Protein AF-A0A936U4K9-F1 (afdb_monomer)

Structure (mmCIF, N/CA/C/O backbone):
data_AF-A0A936U4K9-F1
#
_entry.id   AF-A0A936U4K9-F1
#
loop_
_atom_site.group_PDB
_atom_site.id
_atom_site.type_symbol
_atom_site.label_atom_id
_atom_site.label_alt_id
_atom_site.label_comp_id
_atom_site.label_asym_id
_atom_site.label_entity_id
_atom_site.label_seq_id
_atom_site.pdbx_PDB_ins_code
_atom_site.Cartn_x
_atom_site.Cartn_y
_atom_site.Cartn_z
_atom_site.occupancy
_atom_site.B_iso_or_equiv
_atom_site.auth_seq_id
_atom_site.auth_comp_id
_atom_site.auth_asym_id
_atom_site.auth_atom_id
_atom_site.pdbx_PDB_model_num
ATOM 1 N N . MET A 1 1 ? 1.461 6.204 -15.783 1.00 43.28 1 MET A N 1
ATOM 2 C CA 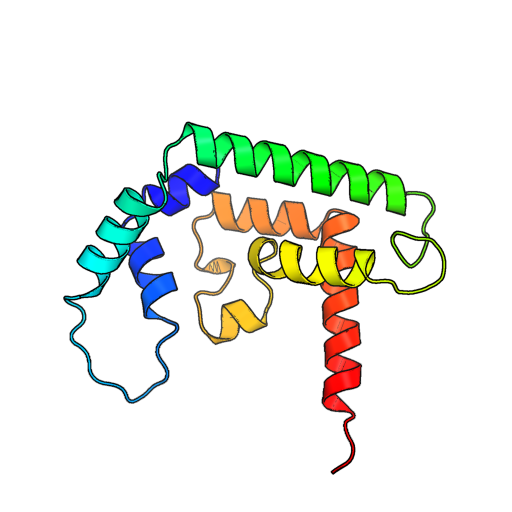. MET A 1 1 ? 2.789 6.121 -16.437 1.00 43.28 1 MET A CA 1
ATOM 3 C C . MET A 1 1 ? 3.780 5.133 -15.798 1.00 43.28 1 MET A C 1
ATOM 5 O O . MET A 1 1 ? 4.743 4.794 -16.461 1.00 43.28 1 MET A O 1
ATOM 9 N N . THR A 1 2 ? 3.577 4.576 -14.596 1.00 42.38 2 THR A N 1
ATOM 10 C CA . THR A 1 2 ? 4.662 3.836 -13.900 1.00 42.38 2 THR A CA 1
ATOM 11 C C . THR A 1 2 ? 4.735 2.320 -14.184 1.00 42.38 2 THR A C 1
ATOM 13 O O . THR A 1 2 ? 5.821 1.751 -14.198 1.00 42.38 2 THR A O 1
ATOM 16 N N . TYR A 1 3 ? 3.617 1.653 -14.499 1.00 40.72 3 TYR A N 1
ATOM 17 C CA . TYR A 1 3 ? 3.599 0.206 -14.806 1.00 40.72 3 TYR A CA 1
ATOM 18 C C . TYR A 1 3 ? 4.059 -0.113 -16.244 1.00 40.72 3 TYR A C 1
ATOM 20 O O . TYR A 1 3 ? 4.675 -1.147 -16.496 1.00 40.72 3 TYR A O 1
ATOM 28 N N . PHE A 1 4 ? 3.838 0.823 -17.176 1.00 43.69 4 PHE A N 1
ATOM 29 C CA . PHE A 1 4 ? 4.308 0.720 -18.562 1.00 43.69 4 PHE A CA 1
ATOM 30 C C . PHE A 1 4 ? 5.842 0.664 -18.644 1.00 43.69 4 PHE A C 1
ATOM 32 O O . PHE A 1 4 ? 6.375 -0.096 -19.441 1.00 43.69 4 PHE A O 1
ATOM 39 N N . HIS A 1 5 ? 6.565 1.364 -17.761 1.00 47.72 5 HIS A N 1
ATOM 40 C CA . HIS A 1 5 ? 8.029 1.278 -17.712 1.00 47.72 5 HIS A CA 1
ATOM 41 C C . HIS A 1 5 ? 8.531 -0.032 -17.0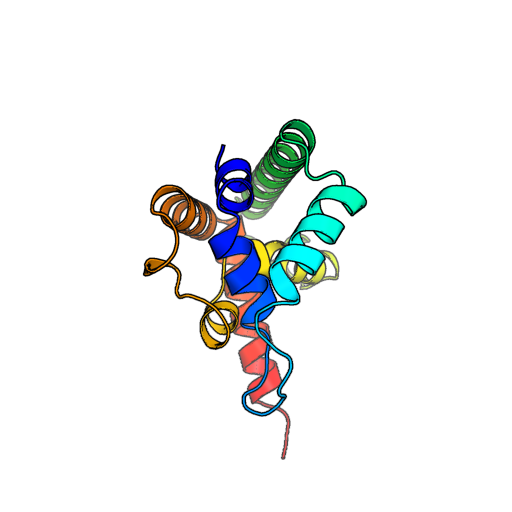89 1.00 47.72 5 HIS A C 1
ATOM 43 O O . HIS A 1 5 ? 9.496 -0.605 -17.589 1.00 47.72 5 HIS A O 1
ATOM 49 N N . LEU A 1 6 ? 7.837 -0.583 -16.087 1.00 46.09 6 LEU A N 1
ATOM 50 C CA . LEU A 1 6 ? 8.167 -1.903 -15.526 1.00 46.09 6 LEU A CA 1
ATOM 51 C C . LEU A 1 6 ? 8.077 -3.012 -16.594 1.00 46.09 6 LEU A C 1
ATOM 53 O O . LEU A 1 6 ? 8.892 -3.930 -16.625 1.00 46.09 6 LEU A O 1
ATOM 57 N N . LEU A 1 7 ? 7.118 -2.880 -17.514 1.00 45.72 7 LEU A N 1
ATOM 58 C CA . LEU A 1 7 ? 6.904 -3.787 -18.641 1.00 45.72 7 LEU A CA 1
ATOM 59 C C . LEU A 1 7 ? 7.549 -3.337 -19.954 1.00 45.72 7 LEU A C 1
ATOM 61 O O . LEU A 1 7 ? 7.491 -4.093 -20.917 1.00 45.72 7 LEU A O 1
ATOM 65 N N . ALA A 1 8 ? 8.225 -2.194 -20.001 1.00 45.47 8 ALA A N 1
ATOM 66 C CA . ALA A 1 8 ? 9.140 -1.837 -21.086 1.00 45.47 8 ALA A CA 1
ATOM 67 C C . ALA A 1 8 ? 10.559 -2.367 -20.802 1.00 45.47 8 ALA A C 1
ATOM 69 O O . ALA A 1 8 ? 11.289 -2.729 -21.723 1.00 45.47 8 ALA A O 1
ATOM 70 N N . HIS A 1 9 ? 10.930 -2.534 -19.527 1.00 45.22 9 HIS A N 1
ATOM 71 C CA . HIS A 1 9 ? 12.206 -3.122 -19.120 1.00 45.22 9 HIS A CA 1
ATOM 72 C C . HIS A 1 9 ? 12.104 -4.649 -18.998 1.00 45.22 9 HIS A C 1
ATOM 74 O O . HIS A 1 9 ? 11.995 -5.217 -17.911 1.00 45.22 9 HIS A O 1
ATOM 80 N N . ARG A 1 10 ? 12.160 -5.315 -20.164 1.00 42.75 10 ARG A N 1
ATOM 81 C CA . ARG A 1 10 ? 12.286 -6.778 -20.362 1.00 42.75 10 ARG A CA 1
ATOM 82 C C . ARG A 1 10 ? 13.124 -7.478 -19.286 1.00 42.75 10 ARG A C 1
ATOM 84 O O . ARG A 1 10 ? 12.729 -8.541 -18.832 1.00 42.75 10 ARG A O 1
ATOM 91 N N . GLU A 1 11 ? 14.236 -6.890 -18.869 1.00 42.50 11 GLU A N 1
ATOM 92 C CA . GLU A 1 11 ? 15.207 -7.530 -17.977 1.00 42.50 11 GLU A CA 1
ATOM 93 C C . GLU A 1 11 ? 14.797 -7.527 -16.495 1.00 42.50 11 GLU A C 1
ATOM 95 O O . GLU A 1 11 ? 15.111 -8.472 -15.777 1.00 42.50 11 GLU A O 1
ATOM 100 N N . LEU A 1 12 ? 14.031 -6.530 -16.036 1.00 46.09 12 LEU A N 1
ATOM 101 C CA . LEU A 1 12 ? 13.560 -6.449 -14.645 1.00 46.09 12 LEU A CA 1
ATOM 102 C C . LEU A 1 12 ? 12.321 -7.315 -14.403 1.00 46.09 12 LEU A C 1
ATOM 104 O O . LEU A 1 12 ? 12.223 -7.956 -13.358 1.00 46.09 12 LEU A O 1
ATOM 108 N N . ALA A 1 13 ? 11.418 -7.394 -15.385 1.00 45.66 13 ALA A N 1
ATOM 109 C CA . ALA A 1 13 ? 10.309 -8.348 -15.364 1.00 45.66 13 ALA A CA 1
ATOM 110 C C . ALA A 1 13 ? 10.830 -9.796 -15.325 1.00 45.66 13 ALA A C 1
ATOM 112 O O . ALA A 1 13 ? 10.371 -10.587 -14.505 1.00 45.66 13 ALA A O 1
ATOM 113 N N . ILE A 1 14 ? 11.857 -10.098 -16.133 1.00 44.38 14 ILE A N 1
ATOM 114 C CA . ILE A 1 14 ? 12.589 -11.371 -16.105 1.00 44.38 14 ILE A CA 1
ATOM 115 C C . ILE A 1 14 ? 13.201 -11.602 -14.717 1.00 44.38 14 ILE A C 1
ATOM 117 O O . ILE A 1 14 ? 12.974 -12.665 -14.158 1.00 44.38 14 ILE A O 1
ATOM 121 N N . ARG A 1 15 ? 13.880 -10.610 -14.114 1.00 42.41 15 ARG A N 1
ATOM 122 C CA . ARG A 1 15 ? 14.525 -10.755 -12.791 1.00 42.41 15 ARG A CA 1
ATOM 123 C C . ARG A 1 15 ? 13.558 -10.974 -11.627 1.00 42.41 15 ARG A C 1
ATOM 125 O O . ARG A 1 15 ? 13.854 -11.760 -10.736 1.00 42.41 15 ARG A O 1
ATOM 132 N N . VAL A 1 16 ? 12.423 -10.279 -11.602 1.00 51.28 16 VAL A N 1
ATOM 133 C CA . VAL A 1 16 ? 11.406 -10.429 -10.542 1.00 51.28 16 VAL A CA 1
ATOM 134 C C . VAL A 1 16 ? 10.678 -11.768 -10.671 1.00 51.28 16 VAL A C 1
ATOM 136 O O . VAL A 1 16 ? 10.422 -12.422 -9.664 1.00 51.28 16 VAL A O 1
ATOM 139 N N . LEU A 1 17 ? 10.403 -12.212 -11.901 1.00 47.00 17 LEU A N 1
ATOM 140 C CA . LEU A 1 17 ? 9.793 -13.516 -12.164 1.00 47.00 17 LEU A CA 1
ATOM 141 C C . LEU A 1 17 ? 10.792 -14.677 -11.983 1.00 47.00 17 LEU A C 1
ATOM 143 O O . LEU A 1 17 ? 10.379 -15.759 -11.575 1.00 47.00 17 LEU A O 1
ATOM 147 N N . THR A 1 18 ? 12.099 -14.469 -12.211 1.00 44.06 18 THR A N 1
ATOM 148 C CA . THR A 1 18 ? 13.143 -15.469 -11.910 1.00 44.06 18 THR A CA 1
ATOM 149 C C . THR A 1 18 ? 13.531 -15.553 -10.454 1.00 44.06 18 THR A C 1
ATOM 151 O O . THR A 1 18 ? 13.882 -16.637 -10.003 1.00 44.06 18 THR A O 1
ATOM 154 N N . ASN A 1 19 ? 13.556 -14.438 -9.719 1.00 47.25 19 ASN A N 1
ATOM 155 C CA . ASN A 1 19 ? 14.141 -14.428 -8.375 1.00 47.25 19 ASN A CA 1
ATOM 156 C C . ASN A 1 19 ? 13.241 -15.058 -7.307 1.00 47.25 19 ASN A C 1
ATOM 158 O O . ASN A 1 19 ? 13.702 -15.286 -6.196 1.00 47.25 19 ASN A O 1
ATOM 162 N N . GLY A 1 20 ? 12.018 -15.470 -7.657 1.00 42.09 20 GLY A N 1
ATOM 163 C CA . GLY A 1 20 ? 11.220 -16.393 -6.840 1.00 42.09 20 GLY A CA 1
ATOM 164 C C . GLY A 1 20 ? 11.805 -17.813 -6.730 1.00 42.09 20 GLY A C 1
ATOM 165 O O . GLY A 1 20 ? 11.181 -18.692 -6.134 1.00 42.09 20 GLY A O 1
ATOM 166 N N . ARG A 1 21 ? 12.983 -18.076 -7.309 1.00 41.88 21 ARG A N 1
ATOM 167 C CA . ARG A 1 21 ? 13.641 -19.382 -7.277 1.00 41.88 21 ARG A CA 1
ATOM 168 C C . ARG A 1 21 ? 14.363 -19.575 -5.941 1.00 41.88 21 ARG A C 1
ATOM 170 O O . ARG A 1 21 ? 15.332 -18.886 -5.634 1.00 41.88 21 ARG A O 1
ATOM 177 N N . ARG A 1 22 ? 13.882 -20.539 -5.145 1.00 37.28 22 ARG A N 1
ATOM 178 C CA . ARG A 1 22 ? 14.611 -21.091 -3.989 1.00 37.28 22 ARG A CA 1
ATOM 179 C C . ARG A 1 22 ? 16.064 -21.410 -4.394 1.00 37.28 22 ARG A C 1
ATOM 181 O O . ARG A 1 22 ? 16.263 -21.891 -5.513 1.00 37.28 22 ARG A O 1
ATOM 188 N N . PRO A 1 23 ? 17.062 -21.216 -3.514 1.00 32.62 23 PRO A N 1
ATOM 189 C CA . PRO A 1 23 ? 18.414 -21.685 -3.794 1.00 32.62 23 PRO A CA 1
ATOM 190 C C . PRO A 1 23 ? 18.378 -23.221 -3.885 1.00 32.62 23 PRO A C 1
ATOM 192 O O . PRO A 1 23 ? 18.008 -23.874 -2.912 1.00 32.62 23 PRO A O 1
ATOM 195 N N . GLY A 1 24 ? 18.692 -23.790 -5.058 1.00 39.75 24 GLY A N 1
ATOM 196 C CA . GLY A 1 24 ? 18.866 -25.244 -5.234 1.00 39.75 24 GLY A CA 1
ATOM 197 C C . GLY A 1 24 ? 18.030 -25.956 -6.309 1.00 39.75 24 GLY A C 1
ATOM 198 O O . GLY A 1 24 ? 17.811 -27.153 -6.178 1.00 39.75 24 GLY A O 1
ATOM 199 N N . GLY A 1 25 ? 17.540 -25.281 -7.354 1.00 41.53 25 GLY A N 1
ATOM 200 C CA . GLY A 1 25 ? 16.857 -25.961 -8.465 1.00 41.53 25 GLY A CA 1
ATOM 201 C C . GLY A 1 25 ? 17.362 -25.492 -9.821 1.00 41.53 25 GLY A C 1
ATOM 202 O O . GLY A 1 25 ? 16.904 -24.460 -10.311 1.00 41.53 25 GLY A O 1
ATOM 203 N N . ASP A 1 26 ? 18.272 -26.242 -10.430 1.00 50.97 26 ASP A N 1
ATOM 204 C CA . ASP A 1 26 ? 18.892 -25.930 -11.718 1.00 50.97 26 ASP A CA 1
ATOM 205 C C . ASP A 1 26 ? 17.861 -25.989 -12.856 1.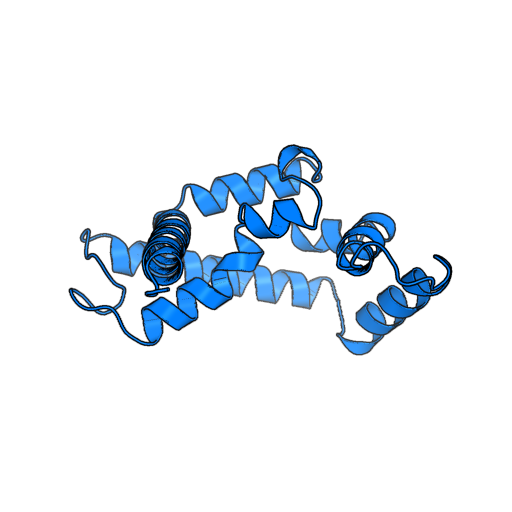00 50.97 26 ASP A C 1
ATOM 207 O O . ASP A 1 26 ? 17.467 -27.057 -13.312 1.00 50.97 26 ASP A O 1
ATOM 211 N N . ALA A 1 27 ? 17.400 -24.834 -13.336 1.00 47.56 27 ALA A N 1
ATOM 212 C CA . ALA A 1 27 ? 16.983 -24.729 -14.733 1.00 47.56 27 ALA A CA 1
ATOM 213 C C . ALA A 1 27 ? 17.727 -23.548 -15.352 1.00 47.56 27 ALA A C 1
ATOM 215 O O . ALA A 1 27 ? 17.917 -22.527 -14.678 1.00 47.56 27 ALA A O 1
ATOM 216 N N . PRO A 1 28 ? 18.185 -23.695 -16.600 1.00 41.62 28 PRO A N 1
ATOM 217 C CA . PRO A 1 28 ? 19.045 -22.718 -17.235 1.00 41.62 28 PRO A CA 1
ATOM 218 C C . PRO A 1 28 ? 18.327 -21.370 -17.381 1.00 41.62 28 PRO A C 1
ATOM 220 O O . PRO A 1 28 ? 17.148 -21.291 -17.720 1.00 41.62 28 PRO A O 1
ATOM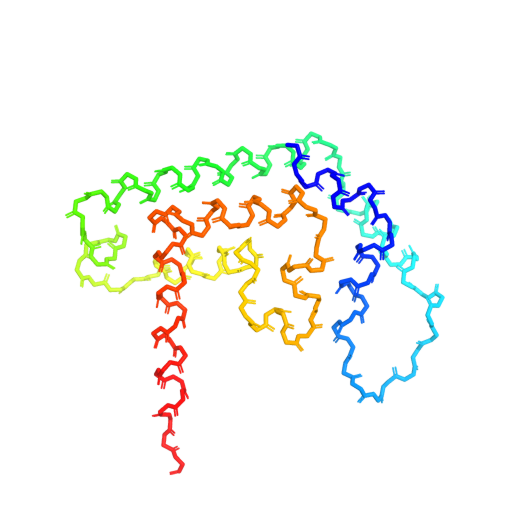 223 N N . ALA A 1 29 ? 19.069 -20.280 -17.175 1.00 48.12 29 ALA A N 1
ATOM 224 C CA . ALA A 1 29 ? 18.608 -18.891 -17.303 1.00 48.12 29 ALA A CA 1
ATOM 225 C C . ALA A 1 29 ? 17.989 -18.531 -18.681 1.00 48.12 29 ALA A C 1
ATOM 227 O O . ALA A 1 29 ? 17.457 -17.434 -18.856 1.00 48.12 29 ALA A O 1
ATOM 228 N N . ALA A 1 30 ? 18.038 -19.448 -19.651 1.00 45.19 30 ALA A N 1
ATOM 229 C CA . ALA A 1 30 ? 17.508 -19.314 -21.002 1.00 45.19 30 ALA A CA 1
ATOM 230 C C . ALA A 1 30 ? 15.965 -19.366 -21.095 1.00 45.19 30 ALA A C 1
ATOM 232 O O . ALA A 1 30 ? 15.410 -18.855 -22.067 1.00 45.19 30 ALA A O 1
ATOM 233 N N . ASP A 1 31 ? 15.259 -19.896 -20.089 1.00 41.28 31 ASP A N 1
ATOM 234 C CA . ASP A 1 31 ? 13.808 -20.170 -20.184 1.00 41.28 31 ASP A CA 1
ATOM 235 C C . ASP A 1 31 ? 12.909 -18.971 -19.823 1.00 41.28 31 ASP A C 1
ATOM 237 O O . ASP A 1 31 ? 11.702 -18.937 -20.076 1.00 41.28 31 ASP A O 1
ATOM 241 N N . VAL A 1 32 ? 13.491 -17.934 -19.230 1.00 46.59 32 VAL A N 1
ATOM 242 C CA . VAL A 1 32 ? 12.749 -16.829 -18.608 1.00 46.59 32 VAL A CA 1
ATOM 243 C C . VAL A 1 32 ? 12.342 -15.732 -19.598 1.00 46.59 32 VAL A C 1
ATOM 245 O O . VAL A 1 32 ? 11.227 -15.209 -19.480 1.00 46.59 32 VAL A O 1
ATOM 248 N N . PRO A 1 33 ? 13.153 -15.371 -20.613 1.00 44.47 33 PRO A N 1
ATOM 249 C CA . PRO A 1 33 ? 12.697 -14.477 -21.671 1.00 44.47 33 PRO A CA 1
ATOM 250 C C . PRO A 1 33 ? 11.483 -15.052 -22.407 1.00 44.47 33 PRO A C 1
ATOM 252 O O . PRO A 1 33 ? 10.569 -14.299 -22.735 1.00 44.47 33 PRO A O 1
ATOM 255 N N . VAL A 1 34 ? 11.450 -16.376 -22.600 1.00 41.16 34 VAL A N 1
ATOM 256 C CA . VAL A 1 34 ? 10.344 -17.104 -23.237 1.00 41.16 34 VAL A CA 1
ATOM 257 C C . VAL A 1 34 ? 9.095 -17.061 -22.361 1.00 41.16 34 VAL A C 1
ATOM 259 O O . VAL A 1 34 ? 8.038 -16.660 -22.840 1.00 41.16 34 VAL A O 1
ATOM 262 N N . LEU A 1 35 ? 9.212 -17.349 -21.062 1.00 39.69 35 LEU A N 1
ATOM 263 C CA . LEU A 1 35 ? 8.091 -17.240 -20.124 1.00 39.69 35 LEU A CA 1
ATOM 264 C C . LEU A 1 35 ? 7.538 -15.808 -20.039 1.00 39.69 35 LEU A C 1
ATOM 266 O O . LEU A 1 35 ? 6.328 -15.606 -20.061 1.00 39.69 35 LEU A O 1
ATOM 270 N N . THR A 1 36 ? 8.414 -14.801 -20.011 1.00 49.91 36 THR A N 1
ATOM 271 C CA . THR A 1 36 ? 8.024 -13.380 -19.956 1.00 49.91 36 THR A CA 1
ATOM 272 C C . THR A 1 36 ? 7.362 -12.921 -21.258 1.00 49.91 36 THR A C 1
ATOM 274 O O . THR A 1 36 ? 6.424 -12.123 -21.243 1.00 49.91 36 THR A O 1
ATOM 277 N N . PHE A 1 37 ? 7.827 -13.430 -22.399 1.00 47.03 37 PHE A N 1
ATOM 278 C CA . PHE A 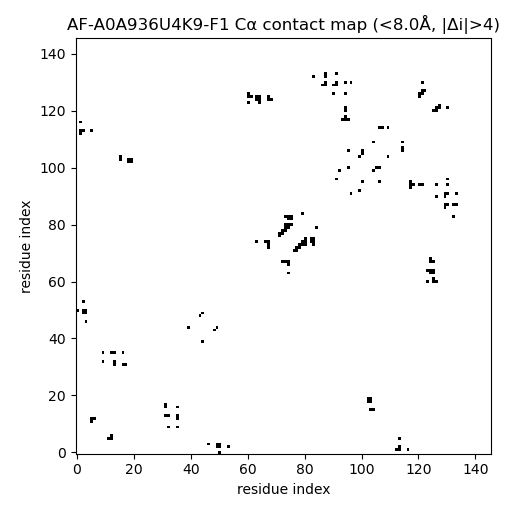1 37 ? 7.225 -13.191 -23.708 1.00 47.03 37 PHE A CA 1
ATOM 279 C C . PHE A 1 37 ? 5.841 -13.845 -23.818 1.00 47.03 37 PHE A C 1
ATOM 281 O O . PHE A 1 37 ? 4.886 -13.184 -24.224 1.00 47.03 37 PHE A O 1
ATOM 288 N N . ILE A 1 38 ? 5.706 -15.093 -23.356 1.00 45.75 38 ILE A N 1
ATOM 289 C CA . ILE A 1 38 ? 4.428 -15.811 -23.284 1.00 45.75 38 ILE A CA 1
ATOM 290 C C . ILE A 1 38 ? 3.466 -15.086 -22.345 1.00 45.75 38 ILE A C 1
ATOM 292 O O . ILE A 1 38 ? 2.331 -14.856 -22.731 1.00 45.75 38 ILE A O 1
ATOM 296 N N . MET A 1 39 ? 3.911 -14.641 -21.169 1.00 43.97 39 MET A N 1
ATOM 297 C CA . MET A 1 39 ? 3.104 -13.863 -20.223 1.00 43.97 39 MET A CA 1
ATOM 298 C C . MET A 1 39 ? 2.631 -12.526 -20.803 1.00 43.97 39 MET A C 1
ATOM 300 O O . MET A 1 39 ? 1.469 -12.167 -20.642 1.00 43.97 39 MET A O 1
ATOM 304 N N . ARG A 1 40 ? 3.494 -11.790 -21.515 1.00 49.81 40 ARG A N 1
ATOM 305 C CA . ARG A 1 40 ? 3.103 -10.545 -22.201 1.00 49.81 40 ARG A CA 1
ATOM 306 C C . ARG A 1 40 ? 2.075 -10.788 -23.304 1.00 49.81 40 ARG A C 1
ATOM 308 O O . ARG A 1 40 ? 1.140 -10.002 -23.441 1.00 49.81 40 ARG A O 1
ATOM 315 N N . SER A 1 41 ? 2.254 -11.867 -24.064 1.00 39.50 41 SER A N 1
ATOM 316 C CA . SER A 1 41 ? 1.395 -12.231 -25.192 1.00 39.50 41 SER A CA 1
ATOM 317 C C . SER A 1 41 ? 0.061 -12.847 -24.738 1.00 39.50 41 SER A C 1
ATOM 319 O O . SER A 1 41 ? -0.977 -12.551 -25.325 1.00 39.50 41 SER A O 1
ATOM 321 N N . SER A 1 42 ? 0.052 -13.619 -23.645 1.00 36.78 42 SER A N 1
ATOM 322 C CA . SER A 1 42 ? -1.138 -14.289 -23.105 1.00 36.78 42 SER A CA 1
ATOM 323 C C . SER A 1 42 ? -1.958 -13.414 -22.152 1.00 36.78 42 SER A C 1
ATOM 325 O O . SER A 1 42 ? -3.182 -13.520 -22.153 1.00 36.78 42 SER A O 1
ATOM 327 N N . MET A 1 43 ? -1.330 -12.505 -21.389 1.00 46.88 43 MET A N 1
ATOM 328 C CA . MET A 1 43 ? -2.031 -11.589 -20.471 1.00 46.88 43 MET A CA 1
ATOM 329 C C . MET A 1 43 ? -2.467 -10.266 -21.118 1.00 46.88 43 MET A C 1
ATOM 331 O O . MET A 1 43 ? -2.997 -9.410 -20.414 1.00 46.88 43 MET A O 1
ATOM 335 N N . LYS A 1 44 ? -2.256 -10.084 -22.435 1.00 46.41 44 LYS A N 1
ATOM 336 C CA . LYS A 1 44 ? -2.551 -8.833 -23.165 1.00 46.41 44 LYS A CA 1
ATOM 337 C C . LYS A 1 44 ? -2.059 -7.608 -22.395 1.00 46.41 44 LYS A C 1
ATOM 339 O O . LYS A 1 44 ? -2.828 -6.717 -22.037 1.00 46.41 44 LYS A O 1
ATOM 344 N N . ILE A 1 45 ? -0.763 -7.586 -22.098 1.00 53.81 45 ILE A N 1
ATOM 345 C CA . ILE A 1 45 ? -0.141 -6.443 -21.434 1.00 53.81 45 ILE A CA 1
ATOM 346 C C . ILE A 1 45 ? 0.017 -5.319 -22.468 1.00 53.81 45 ILE A C 1
ATOM 348 O O . ILE A 1 45 ? 1.103 -5.070 -22.986 1.00 53.81 45 ILE A O 1
ATOM 352 N N . ASP A 1 46 ? -1.098 -4.688 -22.821 1.00 55.91 46 ASP A N 1
ATOM 353 C CA . ASP A 1 46 ? -1.139 -3.476 -23.623 1.00 55.91 46 ASP A CA 1
ATOM 354 C C . ASP A 1 46 ? -1.051 -2.236 -22.709 1.00 55.91 46 ASP A C 1
ATOM 356 O O . ASP A 1 46 ? -1.371 -2.264 -21.512 1.00 55.91 46 ASP A O 1
ATOM 360 N N . ALA A 1 47 ? -0.531 -1.136 -23.259 1.00 56.84 47 ALA A N 1
ATOM 361 C CA . ALA A 1 47 ? -0.341 0.110 -22.515 1.00 56.84 47 ALA A CA 1
ATOM 362 C C . ALA A 1 47 ? -1.666 0.648 -21.948 1.00 56.84 47 ALA A C 1
ATOM 364 O O . ALA A 1 47 ? -1.691 1.245 -20.869 1.00 56.84 47 ALA A O 1
ATOM 365 N N . GLU A 1 48 ? -2.768 0.402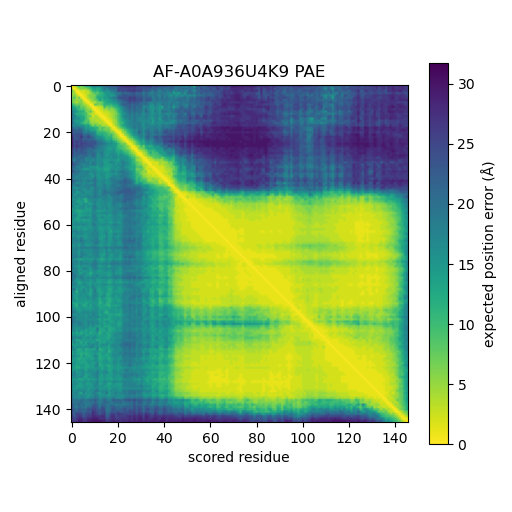 -22.656 1.00 59.09 48 GLU A N 1
ATOM 366 C CA . GLU A 1 48 ? -4.105 0.835 -22.266 1.00 59.09 48 GLU A CA 1
ATOM 367 C C . GLU A 1 48 ? -4.612 0.084 -21.033 1.00 59.09 48 GLU A C 1
ATOM 369 O O . GLU A 1 48 ? -5.148 0.699 -20.119 1.00 59.09 48 GLU A O 1
ATOM 374 N N . GLY A 1 49 ? -4.399 -1.224 -20.954 1.00 61.53 49 GLY A N 1
ATOM 375 C CA . GLY A 1 49 ? -4.776 -2.106 -19.859 1.00 61.53 49 GLY A CA 1
ATOM 376 C C . GLY A 1 49 ? -3.968 -1.816 -18.611 1.00 61.53 49 GLY A C 1
ATOM 377 O O . GLY A 1 49 ? -4.539 -1.716 -17.526 1.00 61.53 49 GLY A O 1
ATOM 378 N N . ALA A 1 50 ? -2.670 -1.551 -18.763 1.00 65.06 50 ALA A N 1
ATOM 379 C CA . ALA A 1 50 ? -1.856 -1.034 -17.669 1.00 65.06 50 ALA A CA 1
ATOM 380 C C . ALA A 1 50 ? -2.400 0.310 -17.150 1.00 65.06 50 ALA A C 1
ATOM 382 O O . ALA A 1 50 ? -2.471 0.521 -15.939 1.00 65.06 50 ALA A O 1
ATOM 383 N N . ASN A 1 51 ? -2.827 1.206 -18.044 1.00 67.44 51 ASN A N 1
ATOM 384 C CA . ASN A 1 51 ? -3.397 2.492 -17.650 1.00 67.44 51 ASN A CA 1
ATOM 385 C C . ASN A 1 51 ? -4.780 2.344 -16.989 1.00 67.44 51 ASN A C 1
ATOM 387 O O . ASN A 1 51 ? -5.040 2.994 -15.980 1.00 67.44 51 ASN A O 1
ATOM 391 N N . ARG A 1 52 ? -5.639 1.443 -17.488 1.00 72.25 52 ARG A N 1
ATOM 392 C CA . ARG A 1 52 ? -6.935 1.106 -16.872 1.00 72.25 52 ARG A CA 1
ATOM 393 C C . ARG A 1 52 ? -6.750 0.571 -15.454 1.00 72.25 52 ARG A C 1
ATOM 395 O O . ARG A 1 52 ? -7.407 1.059 -14.539 1.00 72.25 52 ARG A O 1
ATOM 402 N N . SER A 1 53 ? -5.825 -0.367 -15.256 1.00 73.00 53 SER A N 1
ATOM 403 C CA . SER A 1 53 ? -5.521 -0.927 -13.934 1.00 73.00 53 SER A CA 1
ATOM 404 C C . SER A 1 53 ? -4.947 0.116 -12.978 1.00 73.00 53 SER A C 1
ATOM 406 O O . SER A 1 53 ? -5.316 0.139 -11.807 1.00 73.00 53 SER A O 1
ATOM 408 N N . LEU A 1 54 ? -4.086 1.017 -13.464 1.00 78.75 54 LEU A N 1
ATOM 409 C CA . LEU A 1 54 ? -3.575 2.127 -12.656 1.00 78.75 54 LEU A CA 1
ATOM 410 C C . LEU A 1 54 ? -4.684 3.101 -12.256 1.00 78.75 54 LEU A C 1
ATOM 412 O O . LEU A 1 54 ? -4.736 3.510 -11.101 1.00 78.75 54 LEU A O 1
ATOM 416 N N . ASN A 1 55 ? -5.583 3.445 -13.178 1.00 80.62 55 ASN A N 1
ATOM 417 C CA . ASN A 1 55 ? -6.722 4.303 -12.869 1.00 80.62 55 ASN A CA 1
ATOM 418 C C . ASN A 1 55 ? -7.632 3.646 -11.829 1.00 80.62 55 ASN A C 1
ATOM 420 O O . ASN A 1 55 ? -7.988 4.293 -10.849 1.00 80.62 55 ASN A O 1
ATOM 424 N N . ALA A 1 56 ? -7.944 2.357 -11.991 1.00 85.44 56 ALA A N 1
ATOM 425 C CA . ALA A 1 56 ? -8.735 1.603 -11.024 1.00 85.44 56 ALA A CA 1
ATOM 426 C C . ALA A 1 56 ? -8.064 1.564 -9.642 1.00 85.44 56 ALA A C 1
ATOM 428 O O . ALA A 1 56 ? -8.713 1.837 -8.636 1.00 85.44 56 ALA A O 1
ATOM 429 N N . LEU A 1 57 ? -6.756 1.301 -9.584 1.00 86.12 57 LEU A N 1
ATOM 430 C CA . LEU A 1 57 ? -5.992 1.328 -8.337 1.00 86.12 57 LEU A CA 1
ATOM 431 C C . LEU A 1 57 ? -6.040 2.708 -7.670 1.00 86.12 57 LEU A C 1
ATOM 433 O O . LEU A 1 57 ? -6.274 2.796 -6.468 1.00 86.12 57 LEU A O 1
ATOM 437 N N . THR A 1 58 ? -5.836 3.782 -8.435 1.00 88.31 58 THR A N 1
ATOM 438 C CA . THR A 1 58 ? -5.911 5.154 -7.917 1.00 88.31 58 THR A CA 1
ATOM 439 C C . THR A 1 58 ? -7.294 5.463 -7.348 1.00 88.31 58 THR A C 1
ATOM 441 O O . THR A 1 58 ? -7.373 6.046 -6.268 1.00 88.31 58 THR A O 1
ATOM 444 N N . GLN A 1 59 ? -8.368 5.037 -8.021 1.00 92.44 59 GLN A N 1
ATOM 445 C CA . GLN A 1 59 ? -9.734 5.189 -7.512 1.00 92.44 59 GLN A CA 1
ATOM 446 C C . GLN A 1 59 ? -9.938 4.409 -6.209 1.00 92.44 59 GLN A C 1
ATOM 448 O O . GLN A 1 59 ? -10.397 4.980 -5.229 1.00 92.44 59 GLN A O 1
ATOM 453 N N . VAL A 1 60 ? -9.490 3.151 -6.140 1.00 93.75 60 VAL A N 1
ATOM 454 C CA . VAL A 1 60 ? -9.582 2.344 -4.911 1.00 93.75 60 VAL A CA 1
ATOM 455 C C . VAL A 1 60 ? -8.805 2.980 -3.754 1.00 93.75 60 VAL A C 1
ATOM 457 O O . VAL A 1 60 ? -9.306 3.033 -2.633 1.00 93.75 60 VAL A O 1
ATOM 460 N N . ILE A 1 61 ? -7.591 3.485 -4.003 1.00 93.19 61 ILE A N 1
ATOM 461 C CA . ILE A 1 61 ? -6.807 4.204 -2.988 1.00 93.19 61 ILE A CA 1
ATOM 462 C C . ILE A 1 61 ? -7.566 5.445 -2.513 1.00 93.19 61 ILE A C 1
ATOM 464 O O . ILE A 1 61 ? -7.616 5.704 -1.312 1.00 93.19 61 ILE A O 1
ATOM 468 N N . TRP A 1 62 ? -8.171 6.199 -3.432 1.00 95.75 62 TRP A N 1
ATOM 469 C CA . TRP A 1 62 ? -8.970 7.371 -3.093 1.00 95.75 62 TRP A CA 1
ATOM 470 C C . TRP A 1 62 ? -10.205 7.005 -2.256 1.00 95.75 62 TRP A C 1
ATOM 472 O O . TRP A 1 62 ? -10.382 7.578 -1.183 1.00 95.75 62 TRP A O 1
ATOM 482 N N . ASP A 1 63 ? -10.986 6.004 -2.665 1.00 96.50 63 ASP A N 1
ATOM 483 C CA . ASP A 1 63 ? -12.172 5.530 -1.937 1.00 96.50 63 ASP A CA 1
ATOM 484 C C . ASP A 1 63 ? -11.828 5.082 -0.515 1.00 96.50 63 ASP A C 1
ATOM 486 O O . ASP A 1 63 ? -12.529 5.396 0.451 1.00 96.50 63 ASP A O 1
ATOM 490 N N . VAL A 1 64 ? -10.727 4.341 -0.368 1.00 97.12 64 VAL A N 1
ATOM 491 C CA . VAL A 1 64 ? -10.256 3.878 0.939 1.00 97.12 64 VAL A CA 1
ATOM 492 C C . VAL A 1 64 ? -9.768 5.049 1.786 1.00 97.12 64 VAL A C 1
ATOM 494 O O . VAL A 1 64 ? -10.094 5.100 2.969 1.00 97.12 64 VAL A O 1
ATOM 497 N N . ASN A 1 65 ? -9.063 6.024 1.205 1.00 96.75 65 ASN A N 1
ATOM 498 C CA . ASN A 1 65 ? -8.686 7.242 1.924 1.00 96.75 65 ASN A CA 1
ATOM 499 C C . ASN A 1 65 ? -9.920 7.980 2.459 1.00 96.75 65 ASN A C 1
ATOM 501 O O . ASN A 1 65 ? -9.928 8.355 3.626 1.00 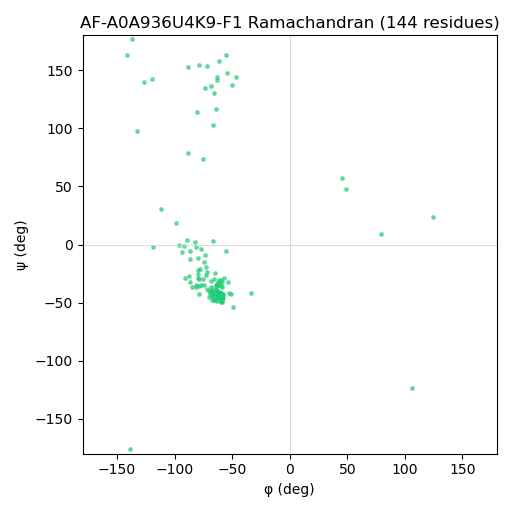96.75 65 ASN A O 1
ATOM 505 N N . GLN A 1 66 ? -10.964 8.150 1.638 1.00 96.75 66 GLN A N 1
ATOM 506 C CA . GLN A 1 66 ? -12.208 8.803 2.063 1.00 96.75 66 GLN A CA 1
ATOM 507 C C . GLN A 1 66 ? -12.904 8.024 3.178 1.00 96.75 66 GLN A C 1
ATOM 509 O O . GLN A 1 66 ? -13.328 8.601 4.176 1.00 96.75 66 GLN A O 1
ATOM 514 N N . ARG A 1 67 ? -12.976 6.695 3.053 1.00 95.94 67 ARG A N 1
ATOM 515 C CA . ARG A 1 67 ? -13.569 5.831 4.083 1.00 95.94 67 ARG A CA 1
ATOM 516 C C . ARG A 1 67 ? -12.827 5.884 5.411 1.00 95.94 67 ARG A C 1
ATOM 518 O O . ARG A 1 67 ? -13.464 5.711 6.437 1.00 95.94 67 ARG A O 1
ATOM 525 N N . LEU A 1 68 ? -11.514 6.088 5.394 1.00 96.44 68 LEU A N 1
ATOM 526 C CA . LEU A 1 68 ? -10.675 6.160 6.593 1.00 96.44 68 LEU A CA 1
ATOM 527 C C . LEU A 1 68 ? -10.512 7.591 7.131 1.00 96.44 68 LEU A C 1
ATOM 529 O O . LEU A 1 68 ? -9.831 7.782 8.137 1.00 96.44 68 LEU A O 1
ATOM 533 N N . ALA A 1 69 ? -11.101 8.597 6.475 1.00 95.00 69 ALA A N 1
ATOM 534 C CA . ALA A 1 69 ? -10.893 10.007 6.805 1.00 95.00 69 ALA A CA 1
ATOM 535 C C . ALA A 1 69 ? -11.416 10.394 8.198 1.00 95.00 69 ALA A C 1
ATOM 537 O O . ALA A 1 69 ? -10.914 11.339 8.801 1.00 95.00 69 ALA A O 1
ATOM 538 N N . ASP A 1 70 ? -12.386 9.650 8.727 1.00 94.56 70 ASP A N 1
ATOM 539 C CA . ASP A 1 70 ? -12.920 9.824 10.081 1.00 94.56 70 ASP A CA 1
ATOM 540 C C . ASP A 1 70 ? -12.075 9.142 11.172 1.00 94.56 70 ASP A C 1
ATOM 542 O O . ASP A 1 70 ? -12.432 9.178 12.348 1.00 94.56 70 ASP A O 1
ATOM 546 N N . GLY A 1 71 ? -10.949 8.524 10.802 1.00 94.00 71 GLY A N 1
ATOM 547 C CA . GLY A 1 71 ? -10.031 7.875 11.734 1.00 94.00 71 GLY A CA 1
ATOM 548 C C . GLY A 1 71 ? -10.474 6.488 12.200 1.00 94.00 71 GLY A C 1
ATOM 549 O O . GLY A 1 71 ? -9.841 5.929 13.101 1.00 94.00 71 GLY A O 1
ATOM 550 N N . ARG A 1 72 ? -11.522 5.906 11.598 1.00 95.31 72 ARG A N 1
ATOM 551 C CA . ARG A 1 72 ? -11.983 4.553 11.934 1.00 95.31 72 ARG A CA 1
ATOM 552 C C . ARG A 1 72 ? -10.862 3.509 11.819 1.00 95.31 72 ARG A C 1
ATOM 554 O O . ARG A 1 72 ? -9.990 3.607 10.948 1.00 95.31 72 ARG A O 1
ATOM 561 N N . PRO A 1 73 ? -10.876 2.457 12.656 1.00 95.00 73 PRO A N 1
ATOM 562 C CA . PRO A 1 73 ? -9.811 1.470 12.644 1.00 95.00 73 PRO A CA 1
ATOM 563 C C . PRO A 1 73 ? -9.923 0.464 11.493 1.00 95.00 73 PRO A C 1
ATOM 565 O O . PRO A 1 73 ? -8.894 -0.117 11.166 1.00 95.00 73 PRO A O 1
ATOM 568 N N . TYR A 1 74 ? -11.090 0.251 10.873 1.00 97.19 74 TYR A N 1
ATOM 569 C CA . TYR A 1 74 ? -11.309 -0.696 9.765 1.00 97.19 74 TYR A CA 1
ATOM 570 C C . TYR A 1 74 ? -12.277 -0.127 8.717 1.00 97.19 74 TYR A C 1
ATOM 572 O O . TYR A 1 74 ? -13.019 0.815 8.986 1.00 97.19 74 TYR A O 1
ATOM 580 N N . LEU A 1 75 ? -12.315 -0.703 7.512 1.00 96.50 75 LEU A N 1
ATOM 581 C CA . LEU A 1 75 ? -13.130 -0.206 6.394 1.00 96.50 75 LEU A CA 1
ATOM 582 C C . LEU A 1 75 ? -14.632 -0.193 6.716 1.00 96.50 75 LEU A C 1
ATOM 584 O O . LEU A 1 75 ? -15.354 0.705 6.279 1.00 96.50 75 LEU A O 1
ATOM 588 N N . CYS A 1 76 ? -15.089 -1.159 7.514 1.00 95.44 76 CYS A N 1
ATOM 589 C CA . CYS A 1 76 ? -16.482 -1.300 7.940 1.00 95.44 76 CYS A CA 1
ATOM 590 C C . CYS A 1 76 ? -16.757 -0.737 9.351 1.00 95.44 76 CYS A C 1
ATOM 592 O O . CYS A 1 76 ? -17.773 -1.085 9.948 1.00 95.44 76 CYS A O 1
ATOM 594 N N . GLY A 1 77 ? -15.879 0.121 9.887 1.00 93.69 77 GLY A N 1
ATOM 595 C CA . GLY A 1 77 ? -16.018 0.726 11.217 1.00 93.69 77 GLY A CA 1
ATOM 596 C C . GLY A 1 77 ? -15.048 0.116 12.227 1.00 93.69 77 GLY A C 1
ATOM 597 O O . GLY A 1 77 ? -13.840 0.111 12.000 1.00 93.69 77 GLY A O 1
ATOM 598 N N . ASP A 1 78 ? -15.570 -0.415 13.335 1.00 94.75 78 ASP A N 1
ATOM 599 C CA . ASP A 1 78 ? -14.750 -0.788 14.501 1.00 94.75 78 ASP A CA 1
ATOM 600 C C . ASP A 1 78 ? -14.285 -2.247 14.530 1.00 94.75 78 ASP A C 1
ATOM 602 O O . ASP A 1 78 ? -13.493 -2.641 15.390 1.00 94.75 78 ASP A O 1
ATOM 606 N N . ARG A 1 79 ? -14.751 -3.075 13.590 1.00 94.19 79 ARG A N 1
ATOM 607 C CA . ARG A 1 79 ? -14.399 -4.499 13.519 1.00 94.19 79 ARG A CA 1
ATOM 608 C C . ARG A 1 79 ? -13.709 -4.836 12.207 1.00 94.19 79 ARG A C 1
ATOM 610 O O . ARG A 1 79 ? -14.100 -4.342 11.156 1.00 94.19 79 ARG A O 1
ATOM 617 N N . PHE A 1 80 ? -12.728 -5.730 12.296 1.00 94.00 80 PHE A N 1
ATOM 618 C CA . PHE A 1 80 ? -12.083 -6.330 11.135 1.00 94.00 80 PHE A CA 1
ATOM 619 C C . PHE A 1 80 ? -13.058 -7.253 10.398 1.00 94.00 80 PHE A C 1
ATOM 621 O O . PHE A 1 80 ? -13.764 -8.048 11.021 1.00 94.00 80 PHE A O 1
ATOM 628 N N . THR A 1 81 ? -13.069 -7.166 9.073 1.00 94.69 81 THR A N 1
ATOM 629 C CA . THR A 1 81 ? -13.989 -7.889 8.193 1.00 94.69 81 THR A CA 1
ATOM 630 C C . THR A 1 81 ? -13.277 -8.465 6.969 1.00 94.69 81 THR A C 1
ATOM 632 O O . THR A 1 81 ? -12.095 -8.218 6.718 1.00 94.69 81 THR A O 1
ATOM 635 N N . ALA A 1 82 ? -14.029 -9.198 6.145 1.00 95.12 82 ALA A N 1
ATOM 636 C CA . ALA A 1 82 ? -13.558 -9.657 4.844 1.00 95.12 82 ALA A CA 1
ATOM 637 C C . ALA A 1 82 ? -13.113 -8.503 3.923 1.00 95.12 82 ALA A C 1
ATOM 639 O O . ALA A 1 82 ? -12.219 -8.705 3.104 1.00 95.12 82 ALA A O 1
ATOM 640 N N . ALA A 1 83 ? -13.682 -7.298 4.060 1.00 94.75 83 ALA A N 1
ATOM 641 C CA . ALA A 1 83 ? -13.273 -6.141 3.263 1.00 94.75 83 ALA A CA 1
ATOM 642 C C . ALA A 1 83 ? -11.833 -5.718 3.586 1.00 94.75 83 ALA A C 1
ATOM 644 O O . ALA A 1 83 ? -11.043 -5.462 2.678 1.00 94.75 83 ALA A O 1
ATOM 645 N N . ASP A 1 84 ? -11.477 -5.705 4.871 1.00 94.94 84 ASP A N 1
ATOM 646 C CA . ASP A 1 84 ? -10.137 -5.357 5.349 1.00 94.94 84 ASP A CA 1
ATOM 647 C C . ASP A 1 84 ? -9.100 -6.380 4.890 1.00 94.94 84 ASP A C 1
ATOM 649 O O . ASP A 1 84 ? -8.051 -6.005 4.366 1.00 94.94 84 ASP A O 1
ATOM 653 N N . LEU A 1 85 ? -9.422 -7.672 5.032 1.00 92.44 85 LEU A N 1
ATOM 654 C CA . LEU A 1 85 ? -8.580 -8.763 4.548 1.00 92.44 85 LEU A CA 1
ATOM 655 C C . LEU A 1 85 ? -8.360 -8.656 3.038 1.00 92.44 85 LEU A C 1
ATOM 657 O O . LEU A 1 85 ? -7.223 -8.678 2.579 1.00 92.44 85 LEU A O 1
ATOM 661 N N . THR A 1 86 ? -9.443 -8.487 2.277 1.00 92.69 86 THR A N 1
ATOM 662 C CA . THR A 1 86 ? -9.388 -8.385 0.813 1.00 92.69 86 THR A CA 1
ATOM 663 C C . THR A 1 86 ? -8.523 -7.206 0.388 1.00 92.69 86 THR A C 1
ATOM 665 O O . THR A 1 86 ? -7.622 -7.366 -0.434 1.00 92.69 86 THR A O 1
ATOM 668 N N . PHE A 1 87 ? -8.741 -6.030 0.981 1.00 93.31 87 PHE A N 1
ATOM 669 C CA . PHE A 1 87 ? -7.925 -4.860 0.688 1.00 93.31 87 PHE A CA 1
ATOM 670 C C . PHE A 1 87 ? -6.449 -5.108 1.019 1.00 93.31 87 PHE A C 1
ATOM 672 O O . PHE A 1 87 ? -5.591 -4.876 0.169 1.00 93.31 87 PHE A O 1
ATOM 679 N N . ALA A 1 88 ? -6.148 -5.626 2.215 1.00 91.44 88 ALA A N 1
ATOM 680 C CA . ALA A 1 88 ? -4.782 -5.904 2.647 1.00 91.44 88 ALA A CA 1
ATOM 681 C C . ALA A 1 88 ? -4.071 -6.899 1.716 1.00 91.44 88 ALA A C 1
ATOM 683 O O . ALA A 1 88 ? -2.939 -6.645 1.307 1.00 91.44 88 ALA A O 1
ATOM 684 N N . SER A 1 89 ? -4.736 -7.991 1.330 1.00 88.31 89 SER A N 1
ATOM 685 C CA . SER A 1 89 ? -4.183 -8.998 0.420 1.00 88.31 89 SER A CA 1
ATOM 686 C C . SER A 1 89 ? -3.886 -8.434 -0.971 1.00 88.31 89 SER A C 1
ATOM 688 O O . SER A 1 89 ? -2.858 -8.767 -1.558 1.00 88.31 89 SER A O 1
ATOM 690 N N . LEU A 1 90 ? -4.755 -7.564 -1.495 1.00 90.12 90 LEU A N 1
ATOM 691 C CA . LEU A 1 90 ? -4.613 -7.011 -2.844 1.00 90.12 90 LEU A CA 1
ATOM 692 C C . LEU A 1 90 ? -3.623 -5.841 -2.914 1.00 90.12 90 LEU A C 1
ATOM 694 O O . LEU A 1 90 ? -2.907 -5.704 -3.905 1.00 90.12 90 LEU A O 1
ATOM 698 N N . ILE A 1 91 ? -3.550 -5.006 -1.874 1.00 90.75 91 ILE A N 1
ATOM 699 C CA . ILE A 1 91 ? -2.646 -3.847 -1.851 1.00 90.75 91 ILE A CA 1
ATOM 700 C C . ILE A 1 91 ? -1.201 -4.241 -1.511 1.00 90.75 91 ILE A C 1
ATOM 702 O O . ILE A 1 91 ? -0.260 -3.531 -1.860 1.00 90.75 91 ILE A O 1
ATOM 706 N N . TYR A 1 92 ? -0.999 -5.393 -0.868 1.00 87.38 92 TYR A N 1
ATOM 707 C CA . TYR A 1 92 ? 0.313 -5.900 -0.464 1.00 87.38 92 TYR A CA 1
ATOM 708 C C . TYR A 1 92 ? 1.381 -5.894 -1.582 1.00 87.38 92 TYR A C 1
ATOM 710 O O . TYR A 1 92 ? 2.435 -5.280 -1.380 1.00 87.38 92 TYR A O 1
ATOM 718 N N . PRO A 1 93 ? 1.149 -6.488 -2.774 1.00 84.06 93 PRO A N 1
ATOM 719 C CA . PRO A 1 93 ? 2.119 -6.442 -3.872 1.00 84.06 93 PRO A CA 1
ATOM 720 C C . PRO A 1 93 ? 2.345 -5.035 -4.436 1.00 84.06 93 PRO A C 1
ATOM 722 O O . PRO A 1 93 ? 3.451 -4.724 -4.873 1.00 84.06 93 PRO A O 1
ATOM 725 N N . VAL A 1 94 ? 1.336 -4.162 -4.384 1.00 88.06 94 VAL A N 1
ATOM 726 C CA . VAL A 1 94 ? 1.436 -2.768 -4.850 1.00 88.06 94 VAL A CA 1
ATOM 727 C C . VAL A 1 94 ? 2.383 -1.959 -3.963 1.00 88.06 94 VAL A C 1
ATOM 729 O O . VAL A 1 94 ? 3.161 -1.146 -4.456 1.00 88.06 94 VAL A O 1
ATOM 732 N N . LEU A 1 95 ? 2.351 -2.201 -2.650 1.00 89.25 95 LEU A N 1
ATOM 733 C CA . LEU A 1 95 ? 3.189 -1.492 -1.682 1.00 89.25 95 LEU A CA 1
ATOM 734 C C . LEU A 1 95 ? 4.613 -2.049 -1.591 1.00 89.25 95 LEU A C 1
ATOM 736 O O . LEU A 1 95 ? 5.411 -1.494 -0.834 1.00 89.25 95 LEU A O 1
ATOM 740 N N . TRP A 1 96 ? 4.949 -3.112 -2.329 1.00 85.25 96 TRP A N 1
ATOM 741 C CA . TRP A 1 96 ? 6.287 -3.718 -2.372 1.00 85.25 96 TRP A CA 1
ATOM 742 C C . TRP A 1 96 ? 6.884 -3.972 -0.981 1.00 85.25 96 TRP A C 1
ATOM 744 O O . TRP A 1 96 ? 7.979 -3.522 -0.641 1.00 85.25 96 TRP A O 1
ATOM 754 N N . THR A 1 97 ? 6.084 -4.574 -0.115 1.00 82.31 97 THR A N 1
ATOM 755 C CA . THR A 1 97 ? 6.352 -4.762 1.316 1.00 82.31 97 THR A CA 1
ATOM 756 C C . THR A 1 97 ? 7.678 -5.477 1.623 1.00 82.31 97 THR A C 1
ATOM 758 O O . THR A 1 97 ? 8.262 -6.133 0.756 1.00 82.31 97 THR A O 1
ATOM 761 N N . PRO A 1 98 ? 8.174 -5.387 2.875 1.00 76.81 98 PRO A N 1
ATOM 762 C CA . PRO A 1 98 ? 9.481 -5.926 3.236 1.00 76.81 98 PRO A CA 1
ATOM 763 C C . PRO A 1 98 ? 9.696 -7.403 2.881 1.00 76.81 98 PRO A C 1
ATOM 765 O O . PRO A 1 98 ? 10.813 -7.783 2.547 1.00 76.81 98 PRO A O 1
ATOM 768 N N . GLU A 1 99 ? 8.682 -8.270 2.902 1.00 72.56 99 GLU A N 1
ATOM 769 C CA . GLU A 1 99 ? 8.908 -9.684 2.563 1.00 72.56 99 GLU A CA 1
ATOM 770 C C . GLU A 1 99 ? 8.977 -9.963 1.070 1.00 72.56 99 GLU A C 1
ATOM 772 O O . GLU A 1 99 ? 9.701 -10.876 0.673 1.00 72.56 99 GLU A O 1
ATOM 777 N N . LEU A 1 100 ? 8.357 -9.124 0.242 1.00 68.50 100 LEU A N 1
ATOM 778 C CA . LEU A 1 100 ? 8.643 -9.132 -1.191 1.00 68.50 100 LEU A CA 1
ATOM 779 C C . LEU A 1 100 ? 10.098 -8.729 -1.447 1.00 68.50 100 LEU A C 1
ATOM 781 O O . LEU A 1 100 ? 10.755 -9.323 -2.294 1.00 68.50 100 LEU A O 1
ATOM 785 N N . THR A 1 101 ? 10.659 -7.823 -0.639 1.00 69.50 101 THR A N 1
ATOM 786 C CA . THR A 1 101 ? 12.091 -7.483 -0.722 1.00 69.50 101 THR A CA 1
ATOM 787 C C . THR A 1 101 ? 13.032 -8.550 -0.148 1.00 69.50 101 THR A C 1
ATOM 789 O O . THR A 1 101 ? 14.217 -8.518 -0.441 1.00 69.50 101 THR A O 1
ATOM 792 N N . LYS A 1 102 ? 12.547 -9.531 0.633 1.00 71.88 102 LYS A N 1
ATOM 793 C CA . LYS A 1 102 ? 13.392 -10.653 1.106 1.00 71.88 102 LYS A CA 1
ATOM 794 C C . LYS A 1 102 ? 13.732 -11.640 -0.009 1.00 71.88 102 LYS A C 1
ATOM 796 O O . LYS A 1 102 ? 14.723 -12.353 0.087 1.00 71.88 102 LYS A O 1
ATOM 801 N N . THR A 1 103 ? 12.874 -11.719 -1.023 1.00 66.75 103 THR A N 1
ATOM 802 C CA . THR A 1 103 ? 12.985 -12.667 -2.146 1.00 66.75 103 THR A CA 1
ATOM 803 C C . THR A 1 103 ? 13.124 -11.963 -3.500 1.00 66.75 103 THR A C 1
ATOM 805 O O . THR A 1 103 ? 13.306 -12.612 -4.524 1.00 66.75 103 THR A O 1
ATOM 808 N N . GLY A 1 104 ? 13.084 -10.630 -3.515 1.00 65.06 104 GLY A N 1
ATOM 809 C CA . GLY A 1 104 ? 13.195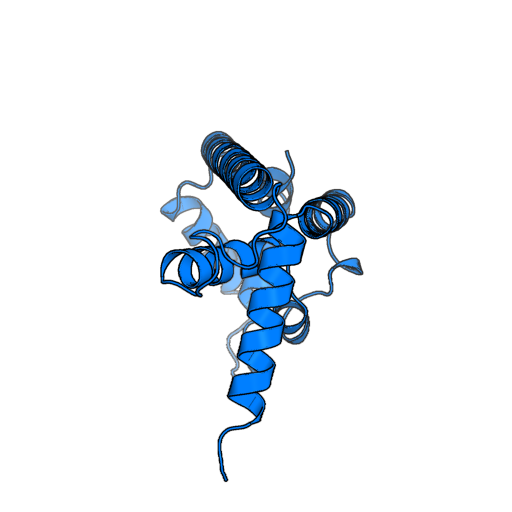 -9.782 -4.698 1.00 65.06 104 GLY A CA 1
ATOM 810 C C . GLY A 1 104 ? 14.079 -8.556 -4.438 1.00 65.06 104 GLY A C 1
ATOM 811 O O . GLY A 1 104 ? 14.656 -8.435 -3.361 1.00 65.06 104 GLY A O 1
ATOM 812 N N . PRO A 1 105 ? 14.212 -7.637 -5.409 1.00 71.00 105 PRO A N 1
ATOM 813 C CA . PRO A 1 105 ? 14.977 -6.409 -5.213 1.00 71.00 105 PRO A CA 1
ATOM 814 C C . PRO A 1 105 ? 14.342 -5.531 -4.127 1.00 71.00 105 PRO A C 1
ATOM 816 O O . PRO A 1 105 ? 13.113 -5.424 -4.015 1.00 71.00 105 PRO A O 1
ATOM 819 N N . SER A 1 106 ? 15.190 -4.865 -3.350 1.00 78.06 106 SER A N 1
ATOM 820 C CA . SER A 1 106 ? 14.784 -3.803 -2.439 1.00 78.06 106 SER A CA 1
ATOM 821 C C . SER A 1 106 ? 14.157 -2.636 -3.207 1.00 78.06 106 SER A C 1
ATOM 823 O O . SER A 1 106 ? 14.414 -2.426 -4.392 1.00 78.06 106 SER A O 1
ATOM 825 N N . VAL A 1 107 ? 13.345 -1.824 -2.521 1.00 77.81 107 VAL A N 1
ATOM 826 C CA . VAL A 1 107 ? 12.699 -0.652 -3.141 1.00 77.81 107 VAL A CA 1
ATOM 827 C C . VAL A 1 107 ? 13.729 0.340 -3.699 1.00 77.81 107 VAL A C 1
ATOM 829 O O . VAL A 1 107 ? 13.452 1.000 -4.695 1.00 77.81 107 VAL A O 1
ATOM 832 N N . ALA A 1 108 ? 14.915 0.433 -3.090 1.00 78.06 108 ALA A N 1
ATOM 833 C CA . ALA A 1 108 ? 15.993 1.310 -3.547 1.00 78.06 108 ALA A CA 1
ATOM 834 C C . ALA A 1 108 ? 16.659 0.827 -4.848 1.00 78.06 108 ALA A C 1
ATOM 836 O O . ALA A 1 108 ? 17.214 1.635 -5.585 1.00 78.06 108 ALA A O 1
ATOM 837 N N . GLU A 1 109 ? 16.581 -0.471 -5.147 1.00 75.56 109 GLU A N 1
ATOM 838 C CA . GLU A 1 109 ? 17.121 -1.073 -6.373 1.00 75.56 109 GLU A CA 1
ATOM 839 C C . GLU A 1 109 ? 16.130 -1.016 -7.548 1.00 75.56 109 GLU A C 1
ATOM 841 O O . GLU A 1 109 ? 16.466 -1.398 -8.671 1.00 75.56 109 GLU A O 1
ATOM 846 N N . LEU A 1 110 ? 14.898 -0.556 -7.307 1.00 75.31 110 LEU A N 1
ATOM 847 C CA . LEU A 1 110 ? 13.901 -0.341 -8.351 1.00 75.31 110 LEU A CA 1
ATOM 848 C C . LEU A 1 110 ? 14.171 0.974 -9.106 1.00 75.31 110 LEU A C 1
ATOM 850 O O . LEU A 1 110 ? 14.716 1.917 -8.527 1.00 75.31 110 LEU A O 1
ATOM 854 N N . PRO A 1 111 ? 13.727 1.095 -10.374 1.00 81.12 111 PRO A N 1
ATOM 855 C CA . PRO A 1 111 ? 13.782 2.360 -11.102 1.00 81.12 111 PRO A CA 1
ATOM 856 C C . PRO A 1 111 ? 13.182 3.513 -10.289 1.00 81.12 111 PRO A C 1
ATOM 858 O O . PRO A 1 111 ? 12.114 3.358 -9.694 1.00 81.12 111 PRO A O 1
ATOM 861 N N . ALA A 1 112 ? 13.837 4.677 -10.305 1.00 78.19 112 ALA A N 1
ATOM 862 C CA . ALA A 1 112 ? 13.504 5.811 -9.436 1.00 78.19 112 ALA A CA 1
ATOM 863 C C . ALA A 1 112 ? 12.022 6.225 -9.493 1.00 78.19 112 ALA A C 1
ATOM 865 O O . ALA A 1 112 ? 11.398 6.461 -8.464 1.00 78.19 112 ALA A O 1
ATOM 866 N N . ALA A 1 113 ? 11.422 6.244 -10.686 1.00 74.75 113 ALA A N 1
ATOM 867 C CA . ALA A 1 113 ? 10.005 6.570 -10.844 1.00 74.75 113 ALA A CA 1
ATOM 868 C C . ALA A 1 113 ? 9.081 5.560 -10.136 1.00 74.75 113 ALA A C 1
ATOM 870 O O . ALA A 1 113 ? 8.029 5.925 -9.614 1.00 74.75 113 ALA A O 1
ATOM 871 N N . PHE A 1 114 ? 9.466 4.283 -10.101 1.00 74.19 114 PHE A N 1
ATOM 872 C CA . PHE A 1 114 ? 8.676 3.239 -9.459 1.00 74.19 114 PHE A CA 1
ATOM 873 C C . PHE A 1 114 ? 8.846 3.249 -7.942 1.00 74.19 114 PHE A C 1
ATOM 875 O O . PHE A 1 114 ? 7.853 3.180 -7.219 1.00 74.19 114 PHE A O 1
ATOM 882 N N . SER A 1 115 ? 10.076 3.415 -7.456 1.00 82.38 115 SER A N 1
ATOM 883 C CA . SER A 1 115 ? 10.332 3.542 -6.023 1.00 82.38 115 SER A CA 1
ATOM 884 C C . SER A 1 115 ? 9.644 4.778 -5.436 1.00 82.38 115 SER A C 1
ATOM 886 O O . SER A 1 115 ? 8.980 4.661 -4.408 1.00 82.38 115 SER A O 1
ATOM 888 N N . GLN A 1 116 ? 9.681 5.924 -6.124 1.00 86.12 116 GLN A N 1
ATOM 889 C CA . GLN A 1 116 ? 8.932 7.126 -5.735 1.00 86.12 116 GLN A CA 1
ATOM 890 C C . GLN A 1 116 ? 7.422 6.876 -5.675 1.00 86.12 116 GLN A C 1
ATOM 892 O O . GLN A 1 116 ? 6.779 7.257 -4.699 1.00 86.12 116 GLN A O 1
ATOM 897 N N . GLN A 1 117 ? 6.855 6.188 -6.670 1.00 84.12 117 GLN A N 1
ATOM 898 C CA . GLN A 1 117 ? 5.426 5.871 -6.689 1.00 84.12 117 GLN A CA 1
ATOM 899 C C . GLN A 1 117 ? 5.019 4.950 -5.530 1.00 84.12 117 GLN A C 1
ATOM 901 O O . GLN A 1 117 ? 4.000 5.190 -4.883 1.00 84.12 117 GLN A O 1
ATOM 906 N N . ILE A 1 118 ? 5.822 3.920 -5.238 1.00 88.44 118 ILE A N 1
ATOM 907 C CA . ILE A 1 118 ? 5.599 3.031 -4.090 1.00 88.44 118 ILE A CA 1
ATOM 908 C C . ILE A 1 118 ? 5.609 3.842 -2.794 1.00 88.44 118 ILE A C 1
ATOM 910 O O . ILE A 1 118 ? 4.711 3.686 -1.968 1.00 88.44 118 ILE A O 1
ATOM 914 N N . GLN A 1 119 ? 6.595 4.725 -2.615 1.00 91.81 119 GLN A N 1
ATOM 915 C CA . GLN A 1 119 ? 6.671 5.570 -1.422 1.00 91.81 119 GLN A CA 1
ATOM 916 C C . GLN A 1 119 ? 5.465 6.508 -1.315 1.00 91.81 119 GLN A C 1
ATOM 918 O O . GLN A 1 119 ? 4.881 6.614 -0.239 1.00 91.81 119 GLN A O 1
ATOM 923 N N . ALA A 1 120 ? 5.028 7.109 -2.424 1.00 91.50 120 ALA A N 1
ATOM 924 C CA . ALA A 1 120 ? 3.833 7.945 -2.454 1.00 91.50 120 ALA A CA 1
ATOM 925 C C . ALA A 1 120 ? 2.582 7.164 -2.021 1.00 91.50 120 ALA A C 1
ATOM 927 O O . ALA A 1 120 ? 1.833 7.626 -1.163 1.00 91.50 120 ALA A O 1
ATOM 928 N N . TRP A 1 121 ? 2.376 5.946 -2.536 1.00 92.12 121 TRP A N 1
ATOM 929 C CA . TRP A 1 121 ? 1.252 5.108 -2.112 1.00 92.12 121 TRP A CA 1
ATOM 930 C C . TRP A 1 121 ? 1.333 4.720 -0.638 1.00 92.12 121 TRP A C 1
ATOM 932 O O . TRP A 1 121 ? 0.320 4.791 0.055 1.00 92.12 121 TRP A O 1
ATOM 942 N N . ARG A 1 122 ? 2.521 4.377 -0.127 1.00 94.25 122 ARG A N 1
ATOM 943 C CA . ARG A 1 122 ? 2.729 4.051 1.297 1.00 94.25 122 ARG A CA 1
ATOM 944 C C . ARG A 1 122 ? 2.400 5.211 2.235 1.00 94.25 122 ARG A C 1
ATOM 946 O O . ARG A 1 122 ? 1.990 4.956 3.362 1.00 94.25 122 ARG A O 1
ATOM 953 N N . GLN A 1 123 ? 2.574 6.450 1.780 1.00 94.62 123 GLN A N 1
ATOM 954 C CA . GLN A 1 123 ? 2.270 7.655 2.556 1.00 94.62 123 GLN A CA 1
ATOM 955 C C . GLN A 1 123 ? 0.777 8.016 2.564 1.00 94.62 123 GLN A C 1
ATOM 957 O O . GLN A 1 123 ? 0.359 8.847 3.367 1.00 94.62 123 GLN A O 1
ATOM 962 N N . THR A 1 124 ? -0.047 7.398 1.712 1.00 95.25 124 THR A N 1
ATOM 963 C CA . THR A 1 124 ? -1.505 7.594 1.769 1.00 95.25 124 THR A CA 1
ATOM 964 C C . THR A 1 124 ? -2.118 6.897 2.991 1.00 95.25 124 THR A C 1
ATOM 966 O O . THR A 1 124 ? -1.590 5.866 3.423 1.00 95.25 124 THR A O 1
ATOM 969 N N . PRO A 1 125 ? -3.266 7.374 3.515 1.00 96.62 125 PRO A N 1
ATOM 970 C CA . PRO A 1 125 ? -4.017 6.660 4.550 1.00 96.62 125 PRO A CA 1
ATOM 971 C C . PRO A 1 125 ? -4.294 5.193 4.194 1.00 96.62 125 PRO A C 1
ATOM 973 O O . PRO A 1 125 ? -4.078 4.314 5.022 1.00 96.62 125 PRO A O 1
ATOM 976 N N . ALA A 1 126 ? -4.682 4.907 2.950 1.00 96.50 126 ALA A N 1
ATOM 977 C CA . ALA A 1 126 ? -4.923 3.559 2.443 1.00 96.50 126 ALA A CA 1
ATOM 978 C C . ALA A 1 126 ? -3.655 2.688 2.454 1.00 96.50 126 ALA A C 1
ATOM 980 O O . ALA A 1 126 ? -3.692 1.528 2.868 1.00 96.50 126 ALA A O 1
ATOM 981 N N . GLY A 1 127 ? -2.515 3.243 2.033 1.00 95.19 127 GLY A N 1
ATOM 982 C CA . GLY A 1 127 ? -1.232 2.541 2.058 1.00 95.19 127 GLY A CA 1
ATOM 983 C C . GLY A 1 127 ? -0.760 2.240 3.478 1.00 95.19 127 GLY A C 1
ATOM 984 O O . GLY A 1 127 ? -0.419 1.097 3.789 1.00 95.19 127 GLY A O 1
ATOM 985 N N . ALA A 1 128 ? -0.807 3.237 4.363 1.00 95.56 128 ALA A N 1
ATOM 986 C CA . ALA A 1 128 ? -0.479 3.076 5.776 1.00 95.56 128 ALA A CA 1
ATOM 987 C C . ALA A 1 128 ? -1.408 2.060 6.462 1.00 95.56 128 ALA A C 1
ATOM 989 O O . ALA A 1 128 ? -0.953 1.209 7.229 1.00 95.56 128 ALA A O 1
ATOM 990 N N . PHE A 1 129 ? -2.700 2.098 6.135 1.00 96.50 129 PHE A N 1
ATOM 991 C CA . PHE A 1 129 ? -3.698 1.143 6.599 1.00 96.50 129 PHE A CA 1
ATOM 992 C C . PHE A 1 129 ? -3.358 -0.294 6.186 1.00 96.50 129 PHE A C 1
ATOM 994 O O . PHE A 1 129 ? -3.318 -1.175 7.048 1.00 96.50 129 PHE A O 1
ATOM 1001 N N . GLY A 1 130 ? -3.034 -0.524 4.908 1.00 94.94 130 GLY A N 1
ATOM 1002 C CA . GLY A 1 130 ? -2.624 -1.837 4.403 1.00 94.94 130 GLY A CA 1
ATOM 1003 C C . GLY A 1 130 ? -1.363 -2.371 5.092 1.00 94.94 130 GLY A C 1
ATOM 1004 O O . GLY A 1 130 ? -1.347 -3.511 5.560 1.00 94.94 130 GLY A O 1
ATOM 1005 N N . LEU A 1 131 ? -0.329 -1.532 5.237 1.00 93.69 131 LEU A N 1
ATOM 1006 C CA . LEU A 1 131 ? 0.902 -1.894 5.954 1.00 93.69 131 LEU A CA 1
ATOM 1007 C C . LEU A 1 131 ? 0.634 -2.252 7.420 1.00 93.69 131 LEU A C 1
ATOM 1009 O O . LEU A 1 131 ? 1.194 -3.221 7.935 1.00 93.69 131 LEU A O 1
ATOM 1013 N N . ARG A 1 132 ? -0.238 -1.494 8.092 1.00 94.69 132 ARG A N 1
ATOM 1014 C CA . ARG A 1 132 ? -0.620 -1.741 9.485 1.00 94.69 132 ARG A CA 1
ATOM 1015 C C . ARG A 1 132 ? -1.360 -3.070 9.642 1.00 94.69 132 ARG A C 1
ATOM 1017 O O . ARG A 1 132 ? -1.004 -3.829 10.541 1.00 94.69 132 ARG A O 1
ATOM 1024 N N . LEU A 1 133 ? -2.355 -3.359 8.794 1.00 93.00 133 LEU A N 1
ATOM 1025 C CA . LEU A 1 133 ? -3.104 -4.624 8.847 1.00 93.00 133 LEU A CA 1
ATOM 1026 C C . LEU A 1 133 ? -2.176 -5.825 8.670 1.00 93.00 133 LEU A C 1
ATOM 1028 O O . LEU A 1 133 ? -2.225 -6.778 9.444 1.00 93.00 133 LEU A O 1
ATOM 1032 N N . TYR A 1 134 ? -1.270 -5.736 7.700 1.00 87.31 134 TYR A N 1
ATOM 1033 C CA . TYR A 1 134 ? -0.299 -6.787 7.450 1.00 87.31 134 TYR A CA 1
ATOM 1034 C C . TYR A 1 134 ? 0.677 -6.983 8.627 1.00 87.31 134 TYR A C 1
ATOM 1036 O O . TYR A 1 134 ? 0.952 -8.111 9.040 1.00 87.31 134 TYR A O 1
ATOM 1044 N N . ALA A 1 135 ? 1.163 -5.892 9.230 1.00 87.44 135 ALA A N 1
ATOM 1045 C CA . ALA A 1 135 ? 2.016 -5.965 10.416 1.00 87.44 135 ALA A CA 1
ATOM 1046 C C . ALA A 1 135 ? 1.298 -6.593 11.628 1.00 87.44 135 ALA A C 1
ATOM 1048 O O . ALA A 1 135 ? 1.928 -7.296 12.419 1.00 87.44 135 ALA A O 1
ATOM 1049 N N . GLN A 1 136 ? -0.007 -6.355 11.789 1.00 86.19 136 GLN A N 1
ATOM 1050 C CA . GLN A 1 136 ? -0.815 -6.946 12.862 1.00 86.19 136 GLN A CA 1
ATOM 1051 C C . GLN A 1 136 ? -1.032 -8.452 12.671 1.00 86.19 136 GLN A C 1
ATOM 1053 O O . GLN A 1 136 ? -0.857 -9.210 13.625 1.00 86.19 136 GLN A O 1
ATOM 1058 N N . ASP A 1 137 ? -1.363 -8.891 11.455 1.00 77.50 137 ASP A N 1
ATOM 1059 C CA . ASP A 1 137 ? -1.540 -10.311 11.127 1.00 77.50 137 ASP A CA 1
ATOM 1060 C C . ASP A 1 137 ? -0.252 -11.118 11.362 1.00 77.50 137 ASP A C 1
ATOM 1062 O O . ASP A 1 137 ? -0.253 -12.166 12.012 1.00 77.50 137 ASP A O 1
ATOM 1066 N N . ARG A 1 138 ? 0.891 -10.552 10.956 1.00 69.38 138 ARG A N 1
ATOM 1067 C CA . ARG A 1 138 ? 2.218 -11.124 11.215 1.00 69.38 138 ARG A CA 1
ATOM 1068 C C . ARG A 1 138 ? 2.505 -11.322 12.699 1.00 69.38 138 ARG A C 1
ATOM 1070 O O . ARG A 1 138 ? 3.042 -12.361 13.070 1.00 69.38 138 ARG A O 1
ATOM 1077 N N . ARG A 1 139 ? 2.155 -10.353 13.551 1.00 70.25 139 ARG A N 1
ATOM 1078 C CA . ARG A 1 139 ? 2.335 -10.484 15.009 1.00 70.25 139 ARG A CA 1
ATOM 1079 C C . ARG A 1 139 ? 1.477 -11.605 15.587 1.00 70.25 139 ARG A C 1
ATOM 1081 O O . ARG A 1 139 ? 1.944 -12.304 16.476 1.00 70.25 139 ARG A O 1
ATOM 1088 N N . ARG A 1 140 ? 0.257 -11.796 15.073 1.00 69.81 140 ARG A N 1
ATOM 1089 C CA . ARG A 1 140 ? -0.611 -12.911 15.482 1.00 69.81 140 ARG A CA 1
ATOM 1090 C C . ARG A 1 140 ? -0.049 -14.256 15.030 1.00 69.81 140 ARG A C 1
ATOM 1092 O O . ARG A 1 140 ? 0.004 -15.180 15.828 1.00 69.81 140 ARG A O 1
ATOM 1099 N N . SER A 1 141 ? 0.433 -14.341 13.792 1.00 60.03 141 SER A N 1
ATOM 1100 C CA . SER A 1 141 ? 1.022 -15.568 13.238 1.00 60.03 141 SER A CA 1
ATOM 1101 C C . SER A 1 141 ? 2.355 -15.950 13.896 1.00 60.03 141 SER A C 1
ATOM 1103 O O . SER A 1 141 ? 2.662 -17.130 14.022 1.00 60.03 141 SER A O 1
ATOM 1105 N N . ALA A 1 142 ? 3.140 -14.970 14.356 1.00 58.81 142 ALA A N 1
ATOM 1106 C CA . ALA A 1 142 ? 4.372 -15.203 15.115 1.00 58.81 142 ALA A CA 1
ATOM 1107 C C . ALA A 1 142 ? 4.128 -15.665 16.569 1.00 58.81 142 ALA A C 1
ATOM 1109 O O . ALA A 1 142 ? 5.078 -16.045 17.244 1.00 58.81 142 ALA A O 1
ATOM 1110 N N . TRP A 1 143 ? 2.875 -15.636 17.041 1.00 47.06 143 TRP A N 1
ATOM 1111 C CA . TRP A 1 143 ? 2.438 -16.068 18.376 1.00 47.06 143 TRP A CA 1
ATOM 1112 C C . TRP A 1 143 ? 1.555 -17.340 18.313 1.00 47.06 143 TRP A C 1
ATOM 1114 O O . TRP A 1 143 ? 0.654 -17.538 19.122 1.00 47.06 143 TRP A O 1
ATOM 1124 N N . GLY A 1 144 ? 1.763 -18.227 17.336 1.00 38.16 144 GLY A N 1
ATOM 1125 C CA . GLY A 1 144 ? 1.158 -19.569 17.375 1.00 38.16 144 GLY A CA 1
ATOM 1126 C C . GLY A 1 144 ? 1.869 -20.454 18.414 1.00 38.16 144 GLY A C 1
ATOM 1127 O O . GLY A 1 144 ? 3.099 -20.419 18.443 1.00 38.16 144 GLY A O 1
ATOM 1128 N N . PRO A 1 145 ? 1.160 -21.215 19.276 1.00 49.34 145 PRO A N 1
ATOM 1129 C CA . PRO A 1 145 ? 1.802 -22.026 20.309 1.00 49.34 145 PRO A CA 1
ATOM 1130 C C . PRO A 1 145 ? 2.640 -23.148 19.681 1.00 49.34 145 PRO A C 1
ATOM 1132 O O . PRO A 1 145 ? 2.158 -23.866 18.803 1.00 49.34 145 PRO A O 1
ATOM 1135 N N . SER A 1 146 ? 3.889 -23.254 20.142 1.00 45.09 146 SER A N 1
ATOM 1136 C CA . SER A 1 146 ? 4.750 -24.439 19.992 1.00 45.09 146 SER A CA 1
ATOM 1137 C C . SER A 1 146 ? 4.225 -25.593 20.836 1.00 45.09 146 SER A C 1
ATOM 1139 O O . SER A 1 146 ? 3.721 -25.300 21.946 1.00 45.09 146 SER A O 1
#

Sequence (146 aa):
MTYFHLLAHRELAIRVLTNGRRPGGDAPAADVPVLTFIMRSSMKIDAEGANRSLNALTQVIWDVNQRLADGRPYLCGDRFTAADLTFASLIYPVLWTPELTKTGPSVAELPAAFSQQIQAWRQTPAGAFGLRLYAQDRRRSAWGPS

Solvent-accessible surface area (backbone atoms only — not comparable to full-atom values): 8494 Å² total; per-residue (Å²): 125,62,65,56,53,52,72,66,39,65,67,57,49,35,47,59,69,54,41,72,58,66,94,88,70,96,68,69,85,76,58,42,65,55,51,49,50,48,47,43,68,74,66,59,73,42,70,65,55,50,47,51,53,50,51,51,48,52,50,52,44,47,54,42,30,62,63,41,68,84,66,51,86,31,83,81,36,89,51,87,48,73,66,46,52,51,49,31,67,65,44,42,74,67,53,61,40,74,70,56,34,74,52,41,73,45,63,85,76,42,60,66,72,48,32,51,50,32,52,54,46,44,70,33,66,37,33,42,48,34,54,49,55,52,56,51,52,51,57,56,64,75,62,62,86,127

Secondary structure (DSSP, 8-state):
-HHHHHTT-HHHHHHHHHTT--TT----GGGHHHHHHHHHHHTT--HHHHHHHHHHHHHHHHHHHHHTTT--SBTTBSS--HHHHHHHHHHTTTTT-HHHHHHS--GGGS-HHHHHHHHHHHHSHHHHHHHHHHHHHHHHHTT---

Foldseek 3Di:
DQVVVCLVPLVQQLQLVPLLDDPDDDDDSVCRSVVSVCCCVVVVPDPVVVVVVVVVVVVVL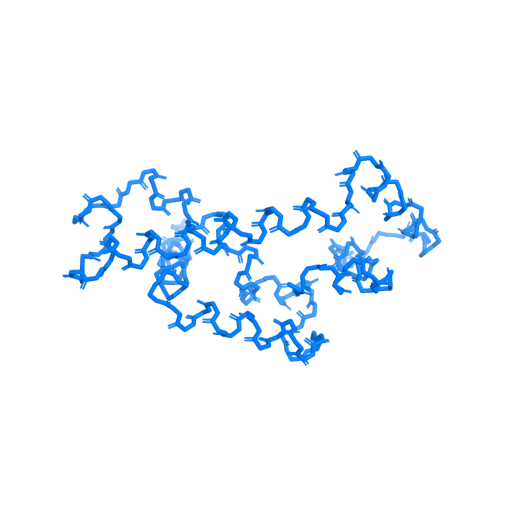VVQLVQCVVVALASVGPDDDPVLVVLLVVCVVLLCDVVSCVRHPDLVPDDPVSSVNSVVSCPGPSNVSSVVVVVVVVVVVVPDDD

Radius of gyration: 17.51 Å; Cα contacts (8 Å, |Δi|>4): 103; chains: 1; bounding box: 36×36×46 Å

Mean predicted aligned error: 12.51 Å

pLDDT: mean 71.33, std 21.46, range [32.62, 97.19]